Protein AF-A0A6G4WQ33-F1 (afdb_monomer_lite)

pLDDT: mean 83.72, std 14.54, range [55.0, 98.19]

Structure (mmCIF, N/CA/C/O backbone):
data_AF-A0A6G4WQ33-F1
#
_entry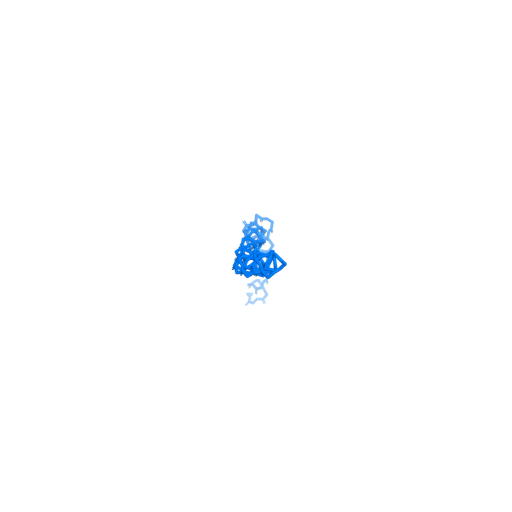.id   AF-A0A6G4WQ33-F1
#
loop_
_atom_site.group_PDB
_atom_site.id
_atom_site.type_symbol
_atom_site.label_atom_id
_atom_site.label_alt_id
_atom_site.label_comp_id
_atom_site.label_asym_id
_atom_site.label_entity_id
_atom_site.label_seq_id
_atom_site.pdbx_PDB_ins_code
_atom_site.Cartn_x
_atom_site.Cartn_y
_atom_site.Cartn_z
_atom_site.occupancy
_atom_site.B_iso_or_equiv
_atom_site.auth_seq_id
_atom_site.auth_comp_id
_atom_site.auth_asym_id
_atom_site.auth_atom_id
_atom_site.pdbx_PDB_model_num
ATOM 1 N N . MET A 1 1 ? 27.982 -0.189 -50.086 1.00 57.38 1 MET A N 1
ATOM 2 C CA . MET A 1 1 ? 28.514 0.348 -48.806 1.00 57.38 1 MET A CA 1
ATOM 3 C C . MET A 1 1 ? 27.439 1.003 -47.925 1.00 57.38 1 MET A C 1
ATOM 5 O O . MET A 1 1 ? 27.326 0.630 -46.764 1.00 57.38 1 MET A O 1
ATOM 9 N N . TRP A 1 2 ? 26.590 1.894 -48.454 1.00 60.03 2 TRP A N 1
ATOM 10 C CA . TRP A 1 2 ? 25.591 2.652 -47.670 1.00 60.03 2 TRP A CA 1
ATOM 11 C C . TRP A 1 2 ? 24.503 1.806 -46.976 1.00 60.03 2 TRP A C 1
ATOM 13 O O . TRP A 1 2 ? 24.049 2.157 -45.890 1.00 60.03 2 TRP A O 1
ATOM 23 N N . MET A 1 3 ? 24.116 0.655 -47.538 1.00 65.75 3 MET A N 1
ATOM 24 C CA . MET A 1 3 ? 23.122 -0.234 -46.909 1.00 65.75 3 MET A CA 1
ATOM 25 C C . MET A 1 3 ? 23.604 -0.845 -45.582 1.00 65.75 3 MET A C 1
ATOM 27 O O . MET A 1 3 ? 22.801 -1.036 -44.671 1.00 65.75 3 MET A O 1
ATOM 31 N N . ARG A 1 4 ? 24.912 -1.111 -45.435 1.00 69.56 4 ARG A N 1
ATOM 32 C CA . ARG A 1 4 ? 25.484 -1.667 -44.193 1.00 69.56 4 ARG A CA 1
ATOM 33 C C . ARG A 1 4 ? 25.466 -0.638 -43.063 1.00 69.56 4 ARG A C 1
ATOM 35 O O . ARG A 1 4 ? 25.114 -0.981 -41.941 1.00 69.56 4 ARG A O 1
ATOM 42 N N . VAL A 1 5 ? 25.754 0.624 -43.385 1.00 73.75 5 VAL A N 1
ATOM 43 C CA . VAL A 1 5 ? 25.689 1.745 -42.435 1.00 73.75 5 VAL A CA 1
ATOM 44 C C . VAL A 1 5 ? 24.250 1.948 -41.957 1.00 73.75 5 VAL A C 1
ATOM 46 O O . VAL A 1 5 ? 24.000 1.968 -40.757 1.00 73.75 5 VAL A O 1
ATOM 49 N N . ARG A 1 6 ? 23.276 1.978 -42.874 1.00 72.94 6 ARG A N 1
ATOM 50 C CA . ARG A 1 6 ? 21.850 2.119 -42.520 1.00 72.94 6 ARG A CA 1
ATOM 51 C C . ARG A 1 6 ? 21.358 0.994 -41.601 1.00 72.94 6 ARG A C 1
ATOM 53 O O . ARG A 1 6 ? 20.662 1.265 -40.627 1.00 72.94 6 ARG A O 1
ATOM 60 N N . ARG A 1 7 ? 21.768 -0.254 -41.861 1.00 70.31 7 ARG A N 1
ATOM 61 C CA . ARG A 1 7 ? 21.451 -1.400 -40.991 1.00 70.31 7 ARG A CA 1
ATOM 62 C C . ARG A 1 7 ? 22.079 -1.276 -39.600 1.00 70.31 7 ARG A C 1
ATOM 64 O O . ARG A 1 7 ? 21.389 -1.520 -38.616 1.00 70.31 7 ARG A O 1
ATOM 71 N N . ALA A 1 8 ? 23.343 -0.867 -39.510 1.00 74.62 8 ALA A N 1
ATOM 72 C CA . ALA A 1 8 ? 24.027 -0.683 -38.229 1.00 74.62 8 ALA A CA 1
ATOM 73 C C . ALA A 1 8 ? 23.341 0.382 -37.353 1.00 74.62 8 ALA A C 1
ATOM 75 O O . ALA A 1 8 ? 23.157 0.166 -36.159 1.00 74.62 8 ALA A O 1
ATOM 76 N N . TRP A 1 9 ? 22.876 1.481 -37.955 1.00 66.44 9 TRP A N 1
ATOM 77 C CA . TRP A 1 9 ? 22.145 2.542 -37.252 1.00 66.44 9 TRP A CA 1
ATOM 78 C C . TRP A 1 9 ? 20.759 2.110 -36.745 1.00 66.44 9 TRP A C 1
ATOM 80 O O . TRP A 1 9 ? 20.382 2.479 -35.633 1.00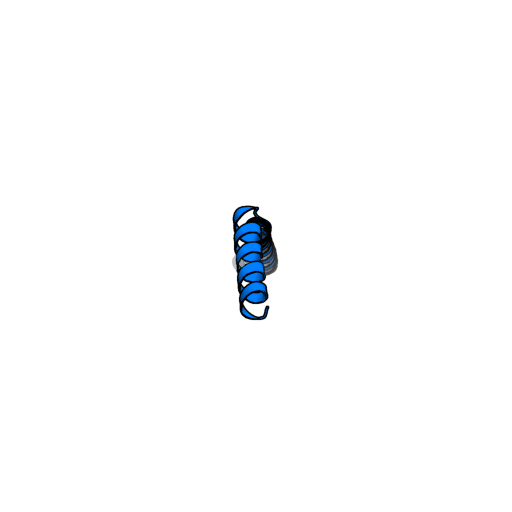 66.44 9 TRP A O 1
ATOM 90 N N . CYS A 1 10 ? 20.005 1.307 -37.505 1.00 73.00 10 CYS A N 1
ATOM 91 C CA . CYS A 1 10 ? 18.739 0.733 -37.022 1.00 73.00 10 CYS A CA 1
ATOM 92 C C . CYS A 1 10 ? 18.958 -0.230 -35.847 1.00 73.00 10 CYS A C 1
ATOM 94 O O . CYS A 1 10 ? 18.234 -0.168 -34.857 1.00 73.00 10 CYS A O 1
ATOM 96 N N . VAL A 1 11 ? 19.986 -1.077 -35.929 1.00 68.25 11 VAL A N 1
ATOM 97 C CA . VAL A 1 11 ? 20.323 -2.042 -34.872 1.00 68.25 11 VAL A CA 1
ATOM 98 C C . VAL A 1 11 ? 20.826 -1.342 -33.604 1.00 68.25 11 VAL A C 1
ATOM 100 O O . VAL A 1 11 ? 20.446 -1.730 -32.501 1.00 68.25 11 VAL A O 1
ATOM 103 N N . ALA A 1 12 ? 21.638 -0.290 -33.742 1.00 68.25 12 ALA A N 1
ATOM 104 C CA . ALA A 1 12 ? 22.100 0.518 -32.613 1.00 68.25 12 ALA A CA 1
ATOM 105 C C . ALA A 1 12 ? 20.943 1.264 -31.921 1.00 68.25 12 ALA A C 1
ATOM 107 O O . ALA A 1 12 ? 20.888 1.309 -30.695 1.00 68.25 12 ALA A O 1
ATOM 108 N N . ARG A 1 13 ? 19.978 1.788 -32.692 1.00 66.38 13 ARG A N 1
ATOM 109 C CA . ARG A 1 13 ? 18.769 2.428 -32.145 1.00 66.38 13 ARG A CA 1
ATOM 110 C C . ARG A 1 13 ? 17.834 1.458 -31.422 1.00 66.38 13 ARG A C 1
ATOM 112 O O . ARG A 1 13 ? 17.221 1.870 -30.445 1.00 66.38 13 ARG A O 1
ATOM 119 N N . GLY A 1 14 ? 17.718 0.209 -31.879 1.00 63.56 14 GLY A N 1
ATOM 120 C CA . GLY A 1 14 ? 16.927 -0.819 -31.187 1.00 63.56 14 GLY A CA 1
ATOM 121 C C . GLY A 1 14 ? 17.515 -1.167 -29.817 1.00 63.56 14 GLY A C 1
ATOM 122 O O . GLY A 1 14 ? 16.824 -1.082 -28.808 1.00 63.56 14 GLY A O 1
ATOM 123 N N . ARG A 1 15 ? 18.832 -1.409 -29.763 1.00 63.19 15 ARG A N 1
ATOM 124 C CA . ARG A 1 15 ? 19.544 -1.806 -28.535 1.00 63.19 15 ARG A CA 1
ATOM 125 C C . ARG A 1 15 ? 19.436 -0.807 -27.374 1.00 63.19 15 ARG A C 1
ATOM 127 O O . ARG A 1 15 ? 19.437 -1.234 -26.228 1.00 63.19 15 ARG A O 1
ATOM 134 N N . GLY A 1 16 ? 19.351 0.497 -27.653 1.00 63.09 16 GLY A N 1
ATOM 135 C CA . GLY A 1 16 ? 19.207 1.530 -26.615 1.00 63.09 16 GLY A CA 1
ATOM 136 C C . GLY A 1 16 ? 17.766 1.797 -26.159 1.00 63.09 16 GLY A C 1
ATOM 137 O O . GLY A 1 16 ? 17.568 2.398 -25.106 1.00 63.09 16 GLY A O 1
ATOM 138 N N . ARG A 1 17 ? 16.751 1.379 -26.933 1.00 63.34 17 ARG A N 1
ATOM 139 C CA . ARG A 1 17 ? 15.335 1.521 -26.539 1.00 63.34 17 ARG A CA 1
ATOM 140 C C . ARG A 1 17 ? 14.910 0.414 -25.579 1.00 63.34 17 ARG A C 1
ATOM 142 O O . ARG A 1 17 ? 14.196 0.707 -24.626 1.00 63.34 17 ARG A O 1
ATOM 149 N N . ASP A 1 18 ? 15.406 -0.804 -25.778 1.00 60.84 18 ASP A N 1
ATOM 150 C CA . ASP A 1 18 ? 15.057 -1.955 -24.935 1.00 60.84 18 ASP A CA 1
ATOM 151 C C . ASP A 1 18 ? 15.633 -1.834 -23.513 1.00 60.84 18 ASP A C 1
ATOM 153 O O . ASP A 1 18 ? 14.960 -2.167 -22.542 1.00 60.84 18 ASP A O 1
ATOM 157 N N . SER A 1 19 ? 16.833 -1.258 -23.354 1.00 63.81 19 SER A N 1
ATOM 158 C CA . SER A 1 19 ? 17.468 -1.081 -22.036 1.00 63.81 19 SER A CA 1
ATOM 159 C C . SER A 1 19 ? 16.725 -0.103 -21.114 1.00 63.81 19 SER A C 1
ATOM 161 O O . SER A 1 19 ? 16.751 -0.252 -19.892 1.00 63.81 19 SER A O 1
ATOM 163 N N . GLY A 1 20 ? 16.069 0.912 -21.689 1.00 64.56 20 GLY A N 1
ATOM 164 C CA . GLY A 1 20 ? 15.274 1.891 -20.941 1.00 64.56 20 GLY A CA 1
ATOM 165 C C . GLY A 1 20 ? 13.839 1.432 -20.675 1.00 64.56 20 GLY A C 1
ATOM 166 O O . GLY A 1 20 ? 13.272 1.800 -19.648 1.00 64.56 20 GLY A O 1
ATOM 167 N N . MET A 1 21 ? 13.274 0.606 -21.565 1.00 67.12 21 MET A N 1
ATOM 168 C CA . MET A 1 21 ? 11.911 0.077 -21.442 1.00 67.12 21 MET A CA 1
ATOM 169 C C . MET A 1 21 ? 11.761 -0.784 -20.186 1.00 67.12 21 MET A C 1
ATOM 171 O O . MET A 1 21 ? 10.914 -0.485 -19.349 1.00 67.12 21 MET A O 1
ATOM 175 N N . SER A 1 22 ? 12.662 -1.751 -19.975 1.00 66.44 22 SER A N 1
ATOM 176 C CA . SER A 1 22 ? 12.568 -2.645 -18.815 1.00 66.44 22 SER A CA 1
ATOM 177 C C . SER A 1 22 ? 12.721 -1.902 -17.482 1.00 66.44 22 SER A C 1
ATOM 179 O O . SER A 1 22 ? 11.962 -2.154 -16.558 1.00 66.44 22 SER A O 1
ATOM 181 N N . THR A 1 23 ? 13.634 -0.930 -17.364 1.00 80.31 23 THR A N 1
ATOM 182 C CA . THR A 1 23 ? 13.811 -0.166 -16.107 1.00 80.31 23 THR A CA 1
ATOM 183 C C . THR A 1 23 ? 12.606 0.731 -15.794 1.00 80.31 23 THR A C 1
ATOM 185 O O . THR A 1 23 ? 12.202 0.850 -14.635 1.00 80.31 23 THR A O 1
ATOM 188 N N . ALA A 1 24 ? 12.008 1.347 -16.819 1.00 84.81 24 ALA A N 1
ATOM 189 C CA . ALA A 1 24 ? 10.833 2.199 -16.658 1.00 84.81 24 ALA A CA 1
ATOM 190 C C . ALA A 1 24 ? 9.592 1.400 -16.228 1.00 84.81 24 ALA A C 1
ATOM 192 O O . ALA A 1 24 ? 8.837 1.863 -15.375 1.00 84.81 24 ALA A O 1
ATOM 193 N N . 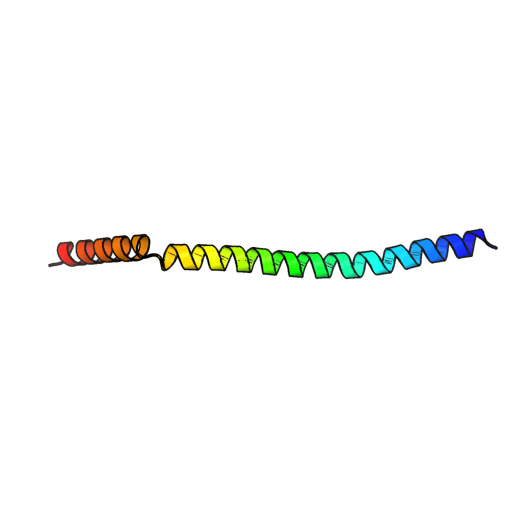GLU A 1 25 ? 9.409 0.192 -16.757 1.00 84.12 25 GLU A N 1
ATOM 194 C CA . GLU A 1 25 ? 8.310 -0.707 -16.383 1.00 84.12 25 GLU A CA 1
ATOM 195 C C . GLU A 1 25 ? 8.346 -1.062 -14.892 1.00 84.12 25 GLU A C 1
ATOM 197 O O . GLU A 1 25 ? 7.336 -0.920 -14.201 1.00 84.12 25 GLU A O 1
ATOM 202 N N . TYR A 1 26 ? 9.516 -1.440 -14.364 1.00 85.38 26 TYR A N 1
ATOM 203 C CA . TYR A 1 26 ? 9.667 -1.740 -12.935 1.00 85.38 26 TYR A CA 1
ATOM 204 C C . TYR A 1 26 ? 9.459 -0.506 -12.052 1.00 85.38 26 TYR A C 1
ATOM 206 O O . TYR A 1 26 ? 8.826 -0.598 -10.995 1.00 85.38 26 TYR A O 1
ATOM 214 N N . ALA A 1 27 ? 9.955 0.658 -12.480 1.00 91.88 27 ALA A N 1
ATOM 215 C CA . ALA A 1 27 ? 9.766 1.904 -11.745 1.00 91.88 27 ALA A CA 1
ATOM 216 C C . ALA A 1 27 ? 8.278 2.281 -11.660 1.00 91.88 27 ALA A C 1
ATOM 218 O O . ALA A 1 27 ? 7.762 2.523 -10.569 1.00 91.88 27 ALA A O 1
ATOM 219 N N . VAL A 1 28 ? 7.565 2.260 -12.790 1.00 92.88 28 VAL A N 1
ATOM 220 C CA . VAL A 1 28 ? 6.124 2.552 -12.837 1.00 92.88 28 VAL A CA 1
ATOM 221 C C . VAL A 1 28 ? 5.324 1.501 -12.068 1.00 92.88 28 VAL A C 1
ATOM 223 O O . VAL A 1 28 ? 4.419 1.868 -11.323 1.00 92.88 28 VAL A O 1
ATOM 226 N N . GLY A 1 29 ? 5.685 0.218 -12.169 1.00 93.19 29 GLY A N 1
ATOM 227 C CA . GLY A 1 29 ? 5.059 -0.855 -11.394 1.00 93.19 29 GLY A CA 1
ATOM 228 C C . GLY A 1 29 ? 5.189 -0.643 -9.883 1.00 93.19 29 GLY A C 1
ATOM 229 O O . GLY A 1 29 ? 4.212 -0.787 -9.149 1.00 93.19 29 GLY A O 1
ATOM 230 N N . THR A 1 30 ? 6.363 -0.206 -9.421 1.00 95.44 30 THR A N 1
ATOM 231 C CA . THR A 1 30 ? 6.597 0.112 -8.003 1.00 95.44 30 THR A CA 1
ATOM 232 C C . THR A 1 30 ? 5.787 1.331 -7.564 1.00 95.44 30 THR A C 1
ATOM 234 O O . THR A 1 30 ? 5.144 1.296 -6.519 1.00 95.44 30 THR A O 1
ATOM 237 N N . VAL A 1 31 ? 5.755 2.397 -8.370 1.00 96.31 31 VAL A N 1
ATOM 238 C CA . VAL A 1 31 ? 4.953 3.596 -8.072 1.00 96.31 31 VAL A CA 1
ATOM 239 C C . VAL A 1 31 ? 3.460 3.262 -8.016 1.00 96.31 31 VAL A C 1
ATOM 241 O O . VAL A 1 31 ? 2.773 3.709 -7.098 1.00 96.31 31 VAL A O 1
ATOM 244 N N . ALA A 1 32 ? 2.962 2.440 -8.942 1.00 96.75 32 ALA A N 1
ATOM 245 C CA . ALA A 1 32 ? 1.576 1.982 -8.942 1.00 96.75 32 ALA A CA 1
ATOM 246 C C . ALA A 1 32 ? 1.246 1.169 -7.677 1.00 96.75 32 ALA A C 1
ATOM 248 O O . ALA A 1 32 ? 0.234 1.434 -7.024 1.00 96.75 32 ALA A O 1
ATOM 249 N N . ALA A 1 33 ? 2.123 0.237 -7.285 1.00 97.25 33 ALA A N 1
ATOM 250 C CA . ALA A 1 33 ? 1.967 -0.545 -6.059 1.00 97.25 33 ALA A CA 1
ATOM 251 C C . ALA A 1 33 ? 1.976 0.341 -4.801 1.00 97.25 33 ALA A C 1
ATOM 253 O O . ALA A 1 33 ? 1.107 0.199 -3.940 1.00 97.25 33 ALA A O 1
ATOM 254 N N . CYS A 1 34 ? 2.902 1.300 -4.717 1.00 97.69 34 CYS A N 1
ATOM 255 C CA . CYS A 1 34 ? 2.962 2.268 -3.621 1.00 97.69 34 CYS A CA 1
ATOM 256 C C . CYS A 1 34 ? 1.702 3.144 -3.554 1.00 97.69 34 CYS A C 1
ATOM 258 O O . CYS A 1 34 ? 1.178 3.382 -2.467 1.00 97.69 34 CYS A O 1
ATOM 260 N N . GLY A 1 35 ? 1.182 3.592 -4.701 1.00 98.19 35 GLY A N 1
ATOM 261 C CA . GLY A 1 35 ? -0.066 4.354 -4.771 1.00 98.19 35 GLY A CA 1
ATOM 262 C C . GLY A 1 35 ? -1.259 3.555 -4.246 1.00 98.19 35 GLY A C 1
ATOM 263 O O . GLY A 1 35 ? -2.028 4.053 -3.423 1.00 98.19 35 GLY A O 1
ATOM 264 N N . PHE A 1 36 ? -1.377 2.288 -4.646 1.00 98.12 36 PHE A N 1
ATOM 265 C CA . PHE A 1 36 ? -2.410 1.390 -4.132 1.00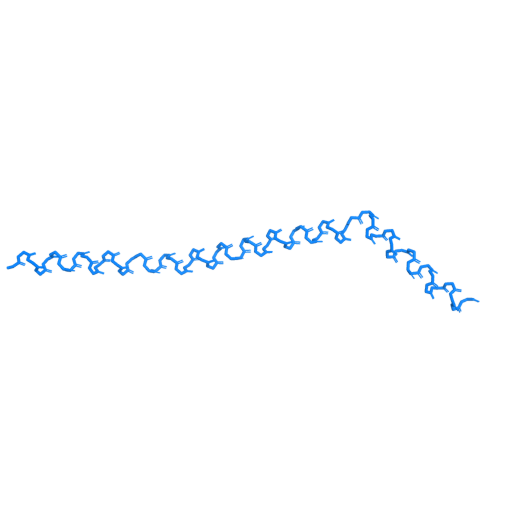 98.12 36 PHE A CA 1
ATOM 266 C C . PHE A 1 36 ? -2.273 1.149 -2.620 1.00 98.12 36 PHE A C 1
ATOM 268 O O . PHE A 1 36 ? -3.258 1.254 -1.886 1.00 98.12 36 PHE A O 1
ATOM 275 N N . ALA A 1 37 ? -1.052 0.914 -2.130 1.00 97.94 37 ALA A N 1
ATOM 276 C CA . ALA A 1 37 ? -0.780 0.750 -0.703 1.00 97.94 37 ALA A CA 1
ATOM 277 C C . ALA A 1 37 ? -1.164 1.996 0.115 1.00 97.94 37 ALA A C 1
ATOM 279 O O . ALA A 1 37 ? -1.747 1.868 1.191 1.00 97.94 37 ALA A O 1
ATOM 280 N N . ALA A 1 38 ? -0.908 3.200 -0.405 1.00 98.06 38 ALA A N 1
ATOM 281 C CA . ALA A 1 38 ? -1.307 4.446 0.248 1.00 98.06 38 ALA A CA 1
ATOM 282 C C . ALA A 1 38 ? -2.835 4.572 0.375 1.00 98.06 38 ALA A C 1
ATOM 284 O O . ALA A 1 38 ? -3.337 4.989 1.421 1.00 98.06 38 ALA A O 1
ATOM 285 N N . VAL A 1 39 ? -3.587 4.169 -0.655 1.00 98.19 39 VAL A N 1
ATOM 286 C CA . VAL A 1 39 ? -5.058 4.137 -0.600 1.00 98.19 39 VAL A CA 1
ATOM 287 C C . VAL A 1 39 ? -5.540 3.132 0.447 1.00 98.19 39 VAL A C 1
ATOM 289 O O . VAL A 1 39 ? -6.362 3.488 1.292 1.00 98.19 39 VAL A O 1
ATOM 292 N N . LEU A 1 40 ? -4.998 1.910 0.455 1.00 97.88 40 LEU A N 1
ATOM 293 C CA . LEU A 1 40 ? -5.345 0.895 1.457 1.00 97.88 40 LEU A CA 1
ATOM 294 C C . LEU A 1 40 ? -5.042 1.360 2.883 1.00 97.88 40 LEU A C 1
ATOM 296 O O . LEU A 1 40 ? -5.868 1.171 3.774 1.00 97.88 40 LEU A O 1
ATOM 300 N N . TYR A 1 41 ? -3.905 2.023 3.094 1.00 97.81 41 TYR A N 1
ATOM 301 C CA . TYR A 1 41 ? -3.559 2.608 4.386 1.00 97.81 41 TYR A CA 1
ATOM 302 C C . TYR A 1 41 ? -4.625 3.609 4.843 1.00 97.81 41 TYR A C 1
ATOM 304 O O . TYR A 1 41 ? -5.113 3.532 5.967 1.00 97.81 41 TYR A O 1
ATOM 312 N N . LYS A 1 42 ? -5.074 4.503 3.954 1.00 97.75 42 LYS A N 1
ATOM 313 C CA . LYS A 1 42 ? -6.141 5.462 4.279 1.00 97.75 42 LYS A CA 1
ATOM 314 C C . LYS A 1 42 ? -7.469 4.784 4.605 1.00 97.75 42 LYS A C 1
ATOM 316 O O . LYS A 1 42 ? -8.184 5.290 5.465 1.00 97.75 42 LYS A O 1
ATOM 321 N N . ILE A 1 43 ? -7.793 3.671 3.948 1.00 97.44 43 ILE A N 1
ATOM 322 C CA . ILE A 1 43 ? -9.002 2.890 4.238 1.00 97.44 43 ILE A CA 1
ATOM 323 C C . ILE A 1 43 ? -8.899 2.261 5.629 1.00 97.44 43 ILE A C 1
ATOM 325 O O . ILE A 1 43 ? -9.793 2.452 6.450 1.00 97.44 43 ILE A O 1
ATOM 329 N N . VAL A 1 44 ? -7.802 1.561 5.921 1.00 96.12 44 VAL A N 1
ATOM 330 C CA . VAL A 1 44 ? -7.617 0.855 7.199 1.00 96.12 44 VAL A CA 1
ATOM 331 C C . VAL A 1 44 ? -7.507 1.826 8.377 1.00 96.12 44 VAL A C 1
ATOM 333 O O . VAL A 1 44 ? -8.027 1.545 9.451 1.00 96.12 44 VAL A O 1
ATOM 336 N N . THR A 1 45 ? -6.892 2.992 8.178 1.00 95.38 45 THR A N 1
ATOM 337 C CA . THR A 1 45 ? -6.796 4.056 9.194 1.00 95.38 45 THR A CA 1
ATOM 338 C C . THR A 1 45 ? -8.016 4.990 9.193 1.00 95.38 45 THR A C 1
ATOM 340 O O . THR A 1 45 ? -8.021 6.013 9.874 1.00 95.38 45 THR A O 1
ATOM 343 N N . SER A 1 46 ? -9.060 4.691 8.418 1.00 96.44 46 SER A N 1
ATOM 344 C CA . SER A 1 46 ? -10.278 5.501 8.430 1.00 96.44 46 SER A CA 1
ATOM 345 C C . SER A 1 46 ? -11.068 5.306 9.726 1.00 96.44 46 SER A C 1
ATOM 347 O O . SER A 1 46 ? -11.074 4.223 10.311 1.00 96.44 46 SER A O 1
ATOM 349 N N . GLY A 1 47 ? -11.797 6.350 10.134 1.00 95.69 47 GLY A N 1
ATOM 350 C CA . GLY A 1 47 ? -12.631 6.312 11.339 1.00 95.69 47 GLY A CA 1
ATOM 351 C C . GLY A 1 47 ? -13.695 5.208 11.315 1.00 95.69 47 GLY A C 1
ATOM 352 O O . GLY A 1 47 ? -13.991 4.622 12.350 1.00 95.69 47 GLY A O 1
ATOM 353 N N . ALA A 1 48 ? -14.234 4.886 10.133 1.00 95.31 48 ALA A N 1
ATOM 354 C CA . ALA A 1 48 ? -15.214 3.814 9.971 1.00 95.31 48 ALA A CA 1
ATOM 355 C C . ALA A 1 48 ? -14.605 2.438 10.289 1.00 95.31 48 ALA A C 1
ATOM 357 O O . ALA A 1 48 ? -15.163 1.690 11.086 1.00 95.31 48 ALA A O 1
ATOM 358 N N . VAL A 1 49 ? -13.430 2.126 9.728 1.00 95.94 49 VAL A N 1
ATOM 359 C CA . VAL A 1 49 ? -12.757 0.838 9.973 1.00 95.94 49 VAL A CA 1
ATOM 360 C C . VAL A 1 49 ? -12.294 0.721 11.425 1.00 95.94 49 VAL A C 1
ATOM 362 O O . VAL A 1 49 ? -12.470 -0.333 12.035 1.00 95.94 49 VAL A O 1
ATOM 365 N N . SER A 1 50 ? -11.755 1.795 12.013 1.00 94.62 50 SER A N 1
ATOM 366 C CA . SER A 1 50 ? -11.345 1.777 13.421 1.00 94.62 50 SER A CA 1
ATOM 367 C C . SER A 1 50 ? -12.527 1.590 14.374 1.00 94.62 50 SER A C 1
ATOM 369 O O . SER A 1 50 ? -12.401 0.853 15.347 1.00 94.62 50 SER A O 1
ATOM 371 N N . ALA A 1 51 ? -13.676 2.215 14.093 1.00 95.75 51 ALA A N 1
ATOM 372 C CA . ALA A 1 51 ? -14.875 2.077 14.919 1.00 95.75 51 ALA A CA 1
ATOM 373 C C . ALA A 1 51 ? -15.440 0.650 14.873 1.00 95.75 51 ALA A C 1
ATOM 375 O O . ALA A 1 51 ? -15.753 0.082 15.917 1.00 95.75 51 ALA A O 1
ATOM 376 N N . GLU A 1 52 ? -15.507 0.041 13.687 1.00 96.19 52 GLU A N 1
ATOM 377 C CA . GLU A 1 52 ? -15.936 -1.355 13.541 1.00 96.19 52 GLU A CA 1
ATOM 378 C C . GLU A 1 52 ? -14.977 -2.317 14.254 1.00 96.19 52 GLU A C 1
ATOM 380 O O . GLU A 1 52 ? -15.413 -3.192 15.001 1.00 96.19 52 GLU A O 1
ATOM 385 N N . MET A 1 53 ? -13.660 -2.130 14.099 1.00 95.06 53 MET A N 1
ATOM 386 C CA . MET A 1 53 ? -12.661 -2.918 14.833 1.00 95.06 53 MET A CA 1
ATOM 387 C C . MET A 1 53 ? -12.826 -2.774 16.349 1.00 95.06 53 MET A C 1
ATOM 389 O O . MET A 1 53 ? -12.761 -3.772 17.065 1.00 95.06 53 MET A O 1
ATOM 393 N N . GLN A 1 54 ? -13.083 -1.560 16.841 1.00 95.19 54 GLN A N 1
ATOM 394 C CA . GLN A 1 54 ? -13.319 -1.316 18.260 1.00 95.19 54 GLN A CA 1
ATOM 395 C C . GLN A 1 54 ? -14.578 -2.036 18.758 1.00 95.19 54 GLN A C 1
ATOM 397 O O . GLN A 1 54 ? -14.509 -2.737 19.765 1.00 95.19 54 GLN A O 1
ATOM 402 N N . GLN A 1 55 ? -15.690 -1.967 18.021 1.00 95.69 55 GLN A N 1
ATOM 403 C CA . GLN A 1 55 ? -16.907 -2.709 18.369 1.00 95.69 55 GLN A CA 1
ATOM 404 C C . GLN A 1 55 ? -16.685 -4.225 18.379 1.00 95.69 55 GLN A C 1
ATOM 406 O O . GLN A 1 55 ? -17.207 -4.924 19.248 1.00 95.69 55 GLN A O 1
ATOM 411 N N . LEU A 1 56 ? -15.921 -4.757 17.423 1.00 94.81 56 LEU A N 1
ATOM 412 C CA . LEU A 1 56 ? -15.582 -6.180 17.387 1.00 94.81 56 LEU A CA 1
ATOM 413 C C . LEU A 1 56 ? -14.773 -6.597 18.621 1.00 94.81 56 LEU A C 1
ATOM 415 O O . LEU A 1 56 ? -15.050 -7.647 19.201 1.00 94.81 56 LEU A O 1
ATOM 419 N N . ILE A 1 57 ? -13.815 -5.770 19.047 1.00 94.81 57 ILE A N 1
ATOM 420 C CA . ILE A 1 57 ? -13.020 -6.007 20.259 1.00 94.81 57 ILE A CA 1
ATOM 421 C C . ILE A 1 57 ? -13.906 -5.943 21.510 1.00 94.81 57 ILE A C 1
ATOM 423 O O . ILE A 1 57 ? -13.830 -6.837 22.351 1.00 94.81 57 ILE A O 1
ATOM 427 N N . GLU A 1 58 ? -14.779 -4.941 21.620 1.00 95.38 58 GLU A N 1
ATOM 428 C CA . GLU A 1 58 ? -15.717 -4.802 22.742 1.00 95.38 58 GLU A CA 1
ATOM 429 C C . GLU A 1 58 ? -16.649 -6.015 22.857 1.00 95.38 58 GLU A C 1
ATOM 431 O O . GLU A 1 58 ? -16.816 -6.561 23.947 1.00 95.38 58 GLU A O 1
ATOM 436 N N . ARG A 1 59 ? -17.190 -6.500 21.731 1.00 93.44 59 ARG A N 1
ATOM 437 C CA . ARG A 1 59 ? -17.999 -7.731 21.685 1.00 93.44 59 ARG A CA 1
ATOM 438 C C . ARG A 1 59 ? -17.197 -8.968 22.084 1.00 93.44 59 ARG A C 1
ATOM 440 O O . ARG A 1 59 ? -17.705 -9.826 22.796 1.00 93.44 59 ARG A O 1
ATOM 447 N N . ALA A 1 60 ? -15.953 -9.089 21.625 1.00 94.00 60 ALA A N 1
ATOM 448 C CA . ALA A 1 60 ? -15.103 -10.225 21.979 1.00 94.00 60 ALA A CA 1
ATOM 449 C C . ALA A 1 60 ? -14.776 -10.252 23.480 1.00 94.00 60 ALA A C 1
ATOM 451 O O . ALA A 1 60 ? -14.685 -11.329 24.074 1.00 94.00 60 ALA A O 1
ATOM 452 N N . LEU A 1 61 ? -14.619 -9.075 24.091 1.00 93.81 61 LEU A N 1
ATOM 453 C CA . LEU A 1 61 ? -14.348 -8.941 25.516 1.00 93.81 61 LEU A CA 1
ATOM 454 C C . LEU A 1 61 ? -15.606 -9.177 26.364 1.00 93.81 61 LEU A C 1
ATOM 456 O O . LEU A 1 61 ? -15.517 -9.856 27.383 1.00 93.81 61 LEU A O 1
ATOM 460 N N . SER A 1 62 ? -16.774 -8.697 25.926 1.00 89.94 62 SER A N 1
ATOM 461 C CA . SER A 1 62 ? -18.041 -8.881 26.649 1.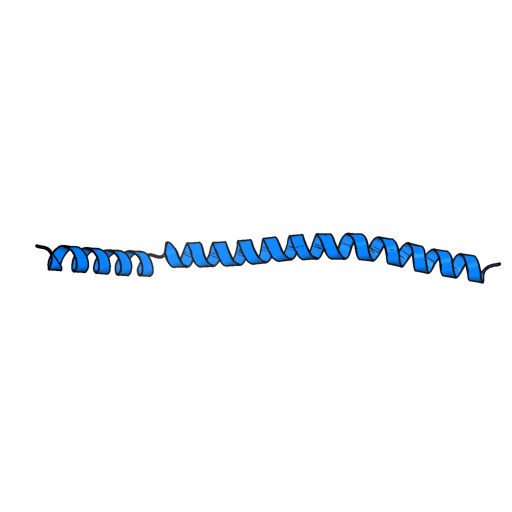00 89.94 62 SER A CA 1
ATOM 462 C C . SER A 1 62 ? -18.561 -10.320 26.649 1.00 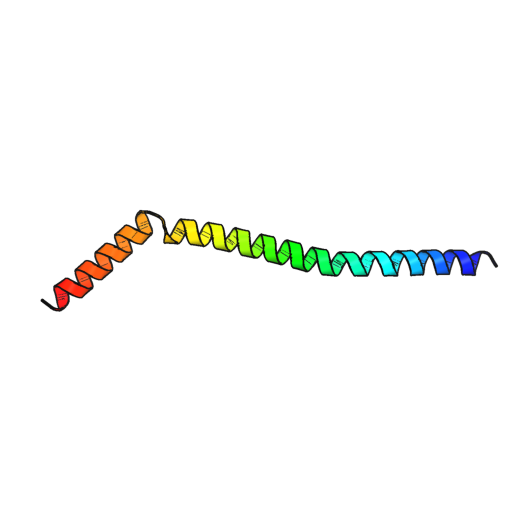89.94 62 SER A C 1
ATOM 464 O O . SER A 1 62 ? -19.334 -10.676 27.524 1.00 89.94 62 SER A O 1
ATOM 466 N N . VAL A 1 63 ? -18.135 -11.167 25.706 1.00 84.12 63 VAL A N 1
ATOM 467 C CA . VAL A 1 63 ? -18.478 -12.604 25.698 1.00 84.12 63 VAL A CA 1
ATOM 468 C C . VAL A 1 63 ? -17.708 -13.395 26.767 1.00 84.12 63 VAL A C 1
ATOM 470 O O . VAL A 1 63 ? -18.145 -14.475 27.160 1.00 84.12 63 VAL A O 1
ATOM 473 N N . ARG A 1 64 ? -16.543 -12.904 27.215 1.00 59.31 64 ARG A N 1
ATOM 474 C CA . ARG A 1 64 ? -15.677 -13.599 28.189 1.00 59.31 64 ARG A CA 1
ATOM 475 C C . ARG A 1 64 ? -15.810 -13.102 29.631 1.00 59.31 64 ARG A C 1
ATOM 477 O O . ARG A 1 64 ? -15.165 -13.685 30.501 1.00 59.31 64 ARG A O 1
ATOM 484 N N . ILE A 1 65 ? -16.592 -12.054 29.866 1.00 55.00 65 ILE A N 1
ATOM 485 C CA . ILE A 1 65 ? -16.897 -11.494 31.191 1.00 55.00 65 ILE A CA 1
ATOM 486 C C . ILE A 1 65 ? -18.338 -11.866 31.525 1.00 55.00 65 ILE A C 1
ATOM 488 O O . ILE A 1 65 ? -18.569 -12.290 32.676 1.00 55.00 65 ILE A O 1
#

Sequence (65 aa):
MWMRVRRAWCVARGRGRDSGMSTAEYAVGTVAACGFAAVLYKIVTSGAVSAEMQQLIERALSVRI

Organism: NCBI:txid2711219

InterPro domains:
  IPR025338 Protein of unknown function DUF4244 [PF14029] (13-62)

Foldseek 3Di:
DVVVVVVVVVVVVVVVVVVVVVVVVVVVVVVVVVVVVVVVVCVCPPPVNVVVVVVVVVVVVVVVD

Secondary structure (DSSP, 8-state):
-HHHHHHHHHHHHHHHHHHHHHHHHHHHHHHHHHHHHHHHHHHHTSHHHHHHHHHHHHHHHHT--

Radius of gyration: 27.41 Å; chains: 1; bounding box: 47×20×80 Å